Protein AF-A0A4Q3HCG1-F1 (afdb_monomer_lite)

Foldseek 3Di:
DDPPPPVVVVVVVVPDDFDDDPDWDAADGRVDHDPDDDDQDPPDDDDDDPPDDDTDNDDVPRPDDPPPVRHRDDDDDDDDDDD

Structure (mmCIF, N/CA/C/O backbone):
data_AF-A0A4Q3HCG1-F1
#
_entry.id   AF-A0A4Q3HCG1-F1
#
loop_
_atom_site.group_PDB
_atom_site.id
_atom_site.type_symbol
_atom_site.label_atom_id
_atom_site.label_alt_id
_atom_site.label_comp_id
_atom_site.label_asym_id
_atom_site.label_entity_id
_atom_site.label_seq_id
_atom_site.pdbx_PDB_ins_code
_atom_site.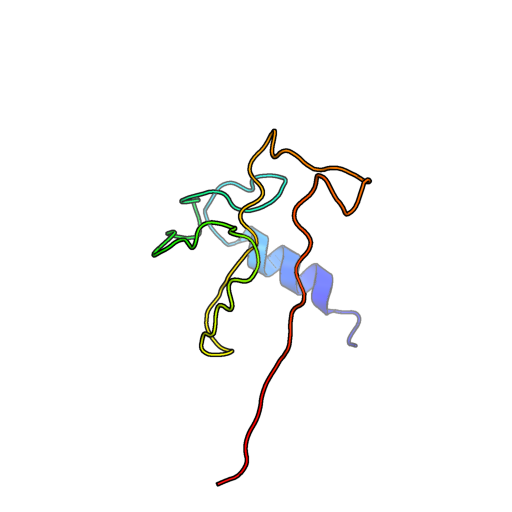Cartn_x
_atom_site.Cartn_y
_atom_site.Cartn_z
_atom_site.occupancy
_atom_site.B_iso_or_equiv
_atom_site.auth_seq_id
_atom_site.auth_comp_id
_atom_site.auth_asym_id
_atom_site.auth_atom_id
_atom_site.pdbx_PDB_model_num
ATOM 1 N N . MET A 1 1 ? 12.221 -21.356 -9.529 1.00 41.00 1 MET A N 1
ATOM 2 C CA . MET A 1 1 ? 12.772 -19.989 -9.405 1.00 41.00 1 MET A CA 1
ATOM 3 C C . MET A 1 1 ? 14.069 -19.958 -10.213 1.00 41.00 1 MET A C 1
ATOM 5 O O . MET A 1 1 ? 14.998 -20.659 -9.843 1.00 41.00 1 MET A O 1
ATOM 9 N N . ARG A 1 2 ? 14.098 -19.331 -11.400 1.00 49.72 2 ARG A N 1
ATOM 10 C CA . ARG A 1 2 ? 15.296 -19.332 -12.270 1.00 49.72 2 ARG A CA 1
ATOM 11 C C . ARG A 1 2 ? 16.303 -18.293 -11.763 1.00 49.72 2 ARG A C 1
ATOM 13 O O . ARG A 1 2 ? 15.933 -17.136 -11.597 1.00 49.72 2 ARG A O 1
ATOM 20 N N . LEU A 1 3 ? 17.563 -18.696 -11.586 1.00 48.38 3 LEU A N 1
ATOM 21 C CA . LEU A 1 3 ? 18.679 -17.846 -11.136 1.00 48.38 3 LEU A CA 1
ATOM 22 C C . LEU A 1 3 ? 19.098 -16.719 -12.120 1.00 48.38 3 LEU A C 1
ATOM 24 O O . LEU A 1 3 ? 20.040 -15.997 -11.828 1.00 48.38 3 LEU A O 1
ATOM 28 N N . GLY A 1 4 ? 18.403 -16.508 -13.245 1.00 56.34 4 GLY A N 1
ATOM 29 C CA . GLY A 1 4 ? 18.662 -15.387 -14.175 1.00 56.34 4 GLY A CA 1
ATOM 30 C C . GLY A 1 4 ? 17.874 -14.100 -13.884 1.00 56.34 4 GLY A C 1
ATOM 31 O O . GLY A 1 4 ? 18.191 -13.044 -14.418 1.00 56.34 4 GLY A O 1
ATOM 32 N N . CYS A 1 5 ? 16.873 -14.169 -13.003 1.00 71.19 5 CYS A N 1
ATOM 33 C CA . CYS A 1 5 ? 15.853 -13.126 -12.860 1.00 71.19 5 CYS A CA 1
ATOM 34 C C . CYS A 1 5 ? 16.402 -11.771 -12.371 1.00 71.19 5 CYS A C 1
ATOM 36 O O . CYS A 1 5 ? 15.952 -10.729 -12.830 1.00 71.19 5 CYS A O 1
ATOM 38 N N . ALA A 1 6 ? 17.383 -11.768 -11.461 1.00 79.62 6 ALA A N 1
ATOM 39 C CA . ALA A 1 6 ? 17.862 -10.531 -10.840 1.00 79.62 6 ALA A CA 1
ATOM 40 C C . ALA A 1 6 ? 18.703 -9.670 -11.796 1.00 79.62 6 ALA A C 1
ATOM 42 O O . ALA A 1 6 ? 18.460 -8.476 -11.900 1.00 79.62 6 ALA A O 1
ATOM 43 N N . ALA A 1 7 ? 19.652 -10.266 -12.527 1.00 86.19 7 ALA A N 1
ATOM 44 C CA . ALA A 1 7 ? 20.495 -9.526 -13.470 1.00 86.19 7 ALA A CA 1
ATOM 45 C C . ALA A 1 7 ? 19.691 -9.021 -14.680 1.00 86.19 7 ALA A C 1
ATOM 47 O O . ALA A 1 7 ? 19.884 -7.893 -15.127 1.00 86.19 7 ALA A O 1
ATOM 48 N N . GLU A 1 8 ? 18.754 -9.834 -15.175 1.00 88.75 8 GLU A N 1
ATOM 49 C CA . GLU A 1 8 ? 17.824 -9.440 -16.237 1.00 88.75 8 GLU A CA 1
ATOM 50 C C . GLU A 1 8 ? 16.897 -8.311 -15.779 1.00 88.75 8 GLU A C 1
ATOM 52 O O . GLU A 1 8 ? 16.720 -7.336 -16.509 1.00 88.75 8 GLU A O 1
ATOM 57 N N . TYR A 1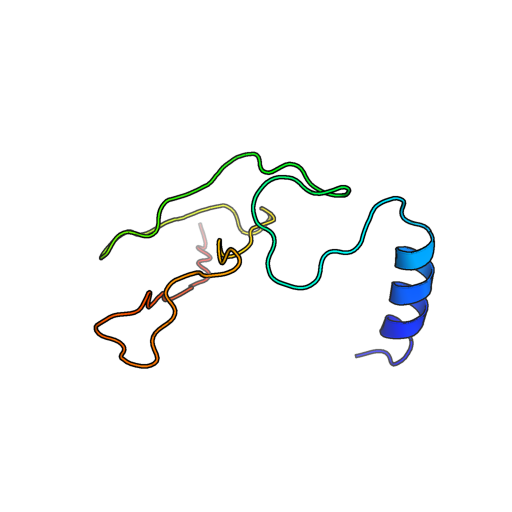 9 ? 16.359 -8.403 -14.557 1.00 83.62 9 TYR A N 1
ATOM 58 C CA . TYR A 1 9 ? 15.585 -7.329 -13.940 1.00 83.62 9 TYR A CA 1
ATOM 59 C C . TYR A 1 9 ? 16.418 -6.054 -13.819 1.00 83.62 9 TYR A C 1
ATOM 61 O O . TYR A 1 9 ? 15.988 -5.017 -14.304 1.00 83.62 9 TYR A O 1
ATOM 69 N N . SER A 1 10 ? 17.631 -6.118 -13.264 1.00 85.38 10 SER A N 1
ATOM 70 C CA . SER A 1 10 ? 18.506 -4.949 -13.129 1.00 85.38 10 SER A CA 1
ATOM 71 C C . SER A 1 10 ? 18.843 -4.313 -14.479 1.00 85.38 10 SER A C 1
ATOM 73 O O . SER A 1 10 ? 18.784 -3.096 -14.602 1.00 85.38 10 SER A O 1
ATOM 75 N N . ALA A 1 11 ? 19.137 -5.108 -15.512 1.00 90.00 11 ALA A N 1
ATOM 76 C CA . ALA A 1 11 ? 19.388 -4.591 -16.857 1.00 90.00 11 ALA A CA 1
ATOM 77 C C . ALA A 1 11 ? 18.129 -3.991 -17.502 1.00 90.00 11 ALA A C 1
ATOM 79 O O . ALA A 1 11 ? 18.225 -3.025 -18.254 1.00 90.00 11 ALA A O 1
ATOM 80 N N . ALA A 1 12 ? 16.946 -4.553 -17.233 1.00 88.25 12 ALA A N 1
ATOM 81 C CA . ALA A 1 12 ? 15.679 -3.967 -17.657 1.00 88.25 12 ALA A CA 1
ATOM 82 C C . ALA A 1 12 ? 15.405 -2.639 -16.943 1.00 88.25 12 ALA A C 1
ATOM 84 O O . ALA A 1 12 ? 15.141 -1.654 -17.623 1.00 88.25 12 ALA A O 1
ATOM 85 N N . ARG A 1 13 ? 15.569 -2.597 -15.617 1.00 83.88 13 ARG A N 1
ATOM 86 C CA . ARG A 1 13 ? 15.410 -1.399 -14.785 1.00 83.88 13 ARG A CA 1
ATOM 87 C C . ARG A 1 13 ? 16.377 -0.283 -15.157 1.00 83.88 13 ARG A C 1
ATOM 89 O O . ARG A 1 13 ? 15.954 0.856 -15.251 1.00 83.88 13 ARG A O 1
ATOM 96 N N . ALA A 1 14 ? 17.641 -0.601 -15.438 1.00 87.12 14 ALA A N 1
ATOM 97 C CA . ALA A 1 14 ? 18.652 0.385 -15.830 1.00 87.12 14 ALA A CA 1
ATOM 98 C C . ALA A 1 14 ? 18.343 1.096 -17.162 1.00 87.12 14 ALA A C 1
ATOM 100 O O . ALA A 1 14 ? 18.989 2.087 -17.488 1.00 87.12 14 ALA A O 1
ATOM 101 N N . ARG A 1 15 ? 17.393 0.577 -17.952 1.00 89.25 15 ARG A N 1
ATOM 102 C CA . ARG A 1 15 ? 16.907 1.214 -19.185 1.00 89.25 15 ARG A CA 1
ATOM 103 C C . ARG A 1 15 ? 15.696 2.119 -18.958 1.00 89.25 15 ARG A C 1
ATOM 105 O O . ARG A 1 15 ? 15.275 2.774 -19.904 1.00 89.25 15 ARG A O 1
ATOM 112 N N . GLU A 1 16 ? 15.107 2.112 -17.766 1.00 87.38 16 GLU A N 1
ATOM 113 C CA . GLU A 1 16 ? 13.964 2.960 -17.440 1.00 87.38 16 GLU A CA 1
ATOM 114 C C . GLU A 1 16 ? 14.436 4.345 -16.990 1.00 87.38 16 GLU A C 1
ATOM 116 O O . GLU A 1 16 ? 15.376 4.473 -16.209 1.00 87.38 16 GLU A O 1
ATOM 121 N N . GLU A 1 17 ? 13.773 5.387 -17.485 1.00 84.12 17 GLU A N 1
ATOM 122 C CA . GLU A 1 17 ? 14.015 6.766 -17.065 1.00 84.12 17 GLU A CA 1
ATOM 123 C C . GLU A 1 17 ? 13.237 7.069 -15.779 1.00 84.12 17 GLU A C 1
ATOM 125 O O . GLU A 1 17 ? 12.070 6.692 -15.654 1.00 84.12 17 GLU A O 1
ATOM 130 N N . GLY A 1 18 ? 13.876 7.763 -14.836 1.00 82.62 18 GLY A N 1
ATOM 131 C CA . GLY A 1 18 ? 13.271 8.203 -13.580 1.00 82.62 18 GLY A CA 1
ATOM 132 C C . GLY A 1 18 ? 14.179 7.995 -12.370 1.00 82.62 18 GLY A C 1
ATOM 133 O O . GLY A 1 18 ? 15.098 7.182 -12.390 1.00 82.62 18 GLY A O 1
ATOM 134 N N . GLU A 1 19 ? 13.948 8.779 -11.318 1.00 82.50 19 GLU A N 1
ATOM 135 C CA . GLU A 1 19 ? 14.706 8.674 -10.069 1.00 82.50 19 GLU A CA 1
ATOM 136 C C . GLU A 1 19 ? 14.200 7.530 -9.187 1.00 82.50 19 GLU A C 1
ATOM 138 O O . GLU A 1 19 ? 12.992 7.372 -8.987 1.00 82.50 19 GLU A O 1
ATOM 143 N N . GLU A 1 20 ? 15.135 6.779 -8.604 1.00 78.56 20 GLU A N 1
ATOM 144 C CA . GLU A 1 20 ? 14.838 5.827 -7.540 1.00 78.56 20 GLU A CA 1
ATOM 145 C C . GLU A 1 20 ? 14.747 6.556 -6.201 1.00 78.56 20 GLU A C 1
ATOM 147 O O . GLU A 1 20 ? 15.703 7.182 -5.739 1.00 78.56 20 GLU A O 1
ATOM 152 N N . THR A 1 21 ? 13.601 6.432 -5.538 1.00 78.75 21 THR A N 1
ATOM 153 C CA . THR A 1 21 ? 13.429 6.900 -4.166 1.00 78.75 21 THR A CA 1
ATOM 154 C C . THR A 1 21 ? 13.467 5.712 -3.212 1.00 78.75 21 THR A C 1
ATOM 156 O O . THR A 1 21 ? 12.800 4.696 -3.406 1.00 78.75 21 THR A O 1
ATOM 159 N N . ALA A 1 22 ? 14.286 5.818 -2.165 1.00 82.75 22 ALA A N 1
ATOM 160 C CA . ALA A 1 22 ? 14.321 4.811 -1.116 1.00 82.75 22 ALA A CA 1
ATOM 161 C C . ALA A 1 22 ? 13.066 4.923 -0.236 1.00 82.75 22 ALA A C 1
ATOM 163 O O . ALA A 1 22 ? 12.716 6.011 0.221 1.00 82.75 22 ALA A O 1
ATOM 164 N N . GLY A 1 23 ? 12.434 3.786 0.059 1.00 85.81 23 GLY A N 1
ATOM 165 C CA . GLY A 1 23 ? 11.284 3.703 0.961 1.00 85.81 23 GLY A CA 1
ATOM 166 C C . GLY A 1 23 ? 9.978 3.342 0.256 1.00 85.81 23 GLY A C 1
ATOM 167 O O . GLY A 1 23 ? 9.970 2.787 -0.840 1.00 85.81 23 GLY A O 1
ATOM 168 N N . TYR A 1 24 ? 8.861 3.603 0.932 1.00 88.25 24 TYR A N 1
ATOM 169 C CA . TYR A 1 24 ? 7.529 3.398 0.367 1.00 88.25 24 TYR A CA 1
ATOM 170 C C . TYR A 1 24 ? 7.139 4.569 -0.536 1.00 88.25 24 TYR A C 1
ATOM 172 O O . TYR A 1 24 ? 7.453 5.721 -0.240 1.00 88.25 24 TYR A O 1
ATOM 180 N N . ILE A 1 25 ? 6.394 4.273 -1.604 1.00 88.44 25 ILE A N 1
ATOM 181 C CA . ILE A 1 25 ? 5.799 5.299 -2.469 1.00 88.44 25 ILE A CA 1
ATOM 182 C C . ILE A 1 25 ? 4.838 6.167 -1.644 1.00 88.44 25 ILE A C 1
ATOM 184 O O . ILE A 1 25 ? 3.992 5.648 -0.908 1.00 88.44 25 ILE A O 1
ATOM 188 N N . ALA A 1 26 ? 4.958 7.485 -1.795 1.00 87.44 26 ALA A N 1
ATOM 189 C CA . ALA A 1 26 ? 4.089 8.474 -1.173 1.00 87.44 26 ALA A CA 1
ATOM 190 C C . ALA A 1 26 ? 3.804 9.604 -2.173 1.00 87.44 26 ALA A C 1
ATOM 192 O O . ALA A 1 26 ? 4.636 10.488 -2.357 1.00 87.44 26 ALA A O 1
ATOM 193 N N . GLY A 1 27 ? 2.628 9.574 -2.806 1.00 89.88 27 GLY A N 1
ATOM 194 C CA . GLY A 1 27 ? 2.299 10.477 -3.908 1.00 89.88 27 GLY A CA 1
ATOM 195 C C . GLY A 1 27 ? 2.899 10.028 -5.241 1.00 89.88 27 GLY A C 1
ATOM 196 O O . GLY A 1 27 ? 3.200 8.847 -5.433 1.00 89.88 27 GLY A O 1
ATOM 197 N N . ASP A 1 28 ? 3.034 10.984 -6.154 1.00 92.38 28 ASP A N 1
ATOM 198 C CA . ASP A 1 28 ? 3.593 10.758 -7.485 1.00 92.38 28 ASP A CA 1
ATOM 199 C C . ASP A 1 28 ? 5.104 10.513 -7.420 1.00 92.38 28 ASP A C 1
ATOM 201 O O . ASP A 1 28 ? 5.813 11.037 -6.557 1.00 92.38 28 ASP A O 1
ATOM 205 N N . THR A 1 29 ? 5.609 9.728 -8.365 1.00 90.06 29 THR A N 1
ATOM 206 C CA . THR A 1 29 ? 7.040 9.525 -8.593 1.00 90.06 29 THR A CA 1
ATOM 207 C C . THR A 1 29 ? 7.374 9.771 -10.059 1.00 90.06 29 THR A C 1
ATOM 209 O O . THR A 1 29 ? 6.498 9.960 -10.899 1.00 90.06 29 THR A O 1
ATOM 212 N N . SER A 1 30 ? 8.662 9.716 -10.388 1.00 90.19 30 SER A N 1
ATOM 213 C CA . SER A 1 30 ? 9.152 9.724 -11.770 1.00 90.19 30 SER A CA 1
ATOM 214 C C . SER A 1 30 ? 8.546 8.614 -12.644 1.00 90.19 30 SER A C 1
ATOM 216 O O . SER A 1 30 ? 8.456 8.772 -13.858 1.00 90.19 30 SER A O 1
ATOM 218 N N . HIS A 1 31 ? 8.127 7.502 -12.033 1.00 89.00 31 HIS A N 1
ATOM 219 C CA . HIS A 1 31 ? 7.642 6.314 -12.734 1.00 89.00 31 HIS A CA 1
ATOM 220 C C . HIS A 1 31 ? 6.124 6.107 -12.632 1.00 89.00 31 HIS A C 1
ATOM 222 O O . HIS A 1 31 ? 5.557 5.389 -13.456 1.00 89.00 31 HIS A O 1
ATOM 228 N N . PHE A 1 32 ? 5.459 6.672 -11.620 1.00 90.56 32 PHE A N 1
ATOM 229 C CA . PHE A 1 32 ? 4.056 6.380 -11.319 1.00 90.56 32 PHE A CA 1
ATOM 230 C C . PHE A 1 32 ? 3.282 7.627 -10.885 1.00 90.56 32 PHE A C 1
ATOM 232 O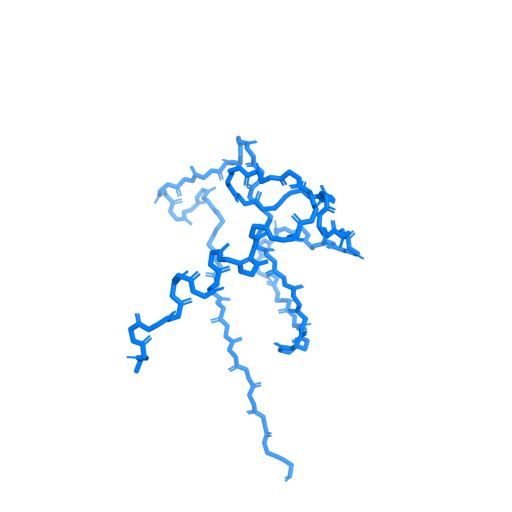 O . PHE A 1 32 ? 3.769 8.422 -10.089 1.00 90.56 32 PHE A O 1
ATOM 239 N N . GLU A 1 33 ? 2.035 7.731 -11.341 1.00 93.38 33 GLU A N 1
ATOM 240 C CA . GLU A 1 33 ? 1.049 8.698 -10.847 1.00 93.38 33 GLU A CA 1
ATOM 241 C C . GLU A 1 33 ? 0.164 8.043 -9.776 1.00 93.38 33 GLU A C 1
ATOM 243 O O . GLU A 1 33 ? -0.351 6.930 -9.957 1.00 93.38 33 GLU A O 1
ATOM 248 N N . GLN A 1 34 ? -0.056 8.734 -8.661 1.00 93.81 34 GLN A N 1
ATOM 249 C CA . GLN A 1 34 ? -0.989 8.310 -7.632 1.00 93.81 34 GLN A CA 1
ATOM 250 C C . GLN A 1 34 ? -2.415 8.737 -7.997 1.00 93.81 34 GLN A C 1
ATOM 252 O O . GLN A 1 34 ? -2.893 9.807 -7.630 1.00 93.81 34 GLN A O 1
ATOM 257 N N . ILE A 1 35 ? -3.159 7.824 -8.615 1.00 95.75 35 ILE A N 1
ATOM 258 C CA . ILE A 1 35 ? -4.546 8.075 -9.047 1.00 95.75 35 ILE A CA 1
ATOM 259 C C . ILE A 1 35 ? -5.593 8.040 -7.914 1.00 95.75 35 ILE A C 1
ATOM 261 O O . ILE A 1 35 ? -6.781 8.257 -8.151 1.00 95.75 35 ILE A O 1
ATOM 265 N N . GLY A 1 36 ? -5.192 7.709 -6.685 1.00 94.12 36 GLY A N 1
ATOM 266 C CA . GLY A 1 36 ? -6.093 7.672 -5.535 1.00 94.12 36 GLY A CA 1
ATOM 267 C C . GLY A 1 36 ? -5.423 7.201 -4.249 1.00 94.12 36 GLY A C 1
ATOM 268 O O . GLY A 1 36 ? -4.410 6.505 -4.275 1.00 94.12 36 GLY A O 1
ATOM 269 N N . ALA A 1 37 ? -6.020 7.569 -3.115 1.00 94.25 37 ALA A N 1
ATOM 270 C CA . ALA A 1 37 ? -5.584 7.168 -1.783 1.00 94.25 37 ALA A CA 1
ATOM 271 C C . ALA A 1 37 ? -6.796 6.921 -0.876 1.00 94.25 37 ALA A C 1
ATOM 273 O O . ALA A 1 37 ? -7.842 7.556 -1.025 1.00 94.25 37 ALA A O 1
ATOM 274 N N . VAL A 1 38 ? -6.650 5.997 0.074 1.00 93.25 38 VAL A N 1
ATOM 275 C CA . VAL A 1 38 ? -7.668 5.718 1.091 1.00 93.25 38 VAL A CA 1
ATOM 276 C C . VAL A 1 38 ? -7.046 5.911 2.462 1.00 93.25 38 VAL A C 1
ATOM 278 O O . VAL A 1 38 ? -6.099 5.216 2.825 1.00 93.25 38 VAL A O 1
ATOM 281 N N . GLU A 1 39 ? -7.602 6.842 3.232 1.00 90.75 39 GLU A N 1
ATOM 282 C CA . GLU A 1 39 ? -7.159 7.099 4.599 1.00 90.75 39 GLU A CA 1
ATOM 283 C C . GLU A 1 39 ? -7.327 5.853 5.483 1.00 90.75 39 GLU A C 1
ATOM 285 O O . GLU A 1 39 ? -8.362 5.168 5.448 1.00 90.75 39 GLU A O 1
ATOM 290 N N . ALA A 1 40 ? -6.309 5.591 6.304 1.00 88.94 40 ALA A N 1
ATOM 291 C CA . ALA A 1 40 ? -6.316 4.525 7.291 1.00 88.94 40 ALA A CA 1
ATOM 292 C C . ALA A 1 40 ? -7.217 4.887 8.478 1.00 88.94 40 ALA A C 1
ATOM 294 O O . ALA A 1 40 ? -6.863 5.714 9.311 1.00 88.94 40 ALA A O 1
ATOM 295 N N . VAL A 1 41 ? -8.368 4.223 8.572 1.00 90.50 41 VAL A N 1
ATOM 296 C CA . VAL A 1 41 ? -9.342 4.410 9.654 1.00 90.50 41 VAL A CA 1
ATOM 297 C C . VAL A 1 41 ? -9.665 3.056 10.276 1.00 90.50 41 VAL A C 1
ATOM 299 O O . VAL A 1 41 ? -9.755 2.046 9.573 1.00 90.50 41 VAL A O 1
ATOM 302 N N . TYR A 1 42 ? -9.838 3.030 11.599 1.00 90.56 42 TYR A N 1
ATOM 303 C CA . TYR A 1 42 ? -10.201 1.819 12.332 1.00 90.56 42 TYR A CA 1
ATOM 304 C C . TYR A 1 42 ? -11.490 1.190 11.781 1.00 90.56 42 TYR A C 1
ATOM 306 O O . TYR A 1 42 ? -12.450 1.891 11.462 1.00 90.56 42 TYR A O 1
ATOM 314 N N . ASN A 1 43 ? -11.511 -0.144 11.700 1.00 92.81 43 ASN A N 1
ATOM 315 C CA . ASN A 1 43 ? -12.667 -0.934 11.266 1.00 92.81 43 ASN A CA 1
ATOM 316 C C . ASN A 1 43 ? -13.178 -0.610 9.842 1.00 92.81 43 AS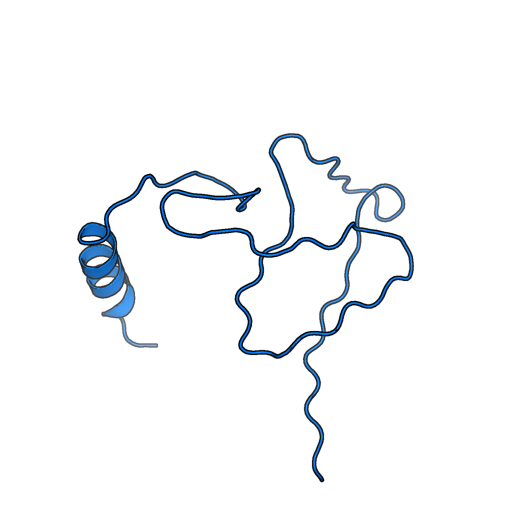N A C 1
ATOM 318 O O . ASN A 1 43 ? -14.359 -0.781 9.540 1.00 92.81 43 ASN A O 1
ATOM 322 N N . ARG A 1 44 ? -12.293 -0.140 8.952 1.00 94.81 44 ARG A N 1
ATOM 323 C CA . ARG A 1 44 ? -12.588 0.077 7.528 1.00 94.81 44 ARG A CA 1
ATOM 324 C C . ARG A 1 44 ? -12.103 -1.103 6.685 1.00 94.81 44 ARG A C 1
ATOM 326 O O . ARG A 1 44 ? -10.940 -1.487 6.766 1.00 94.81 44 ARG A O 1
ATOM 333 N N . LEU A 1 45 ? -12.977 -1.614 5.816 1.00 95.50 45 LEU A N 1
ATOM 334 C CA . LEU A 1 45 ? -12.628 -2.577 4.770 1.00 95.50 45 LEU A CA 1
ATOM 335 C C . LEU A 1 45 ? -12.480 -1.860 3.424 1.00 95.50 45 LEU A C 1
ATOM 337 O O . LEU A 1 4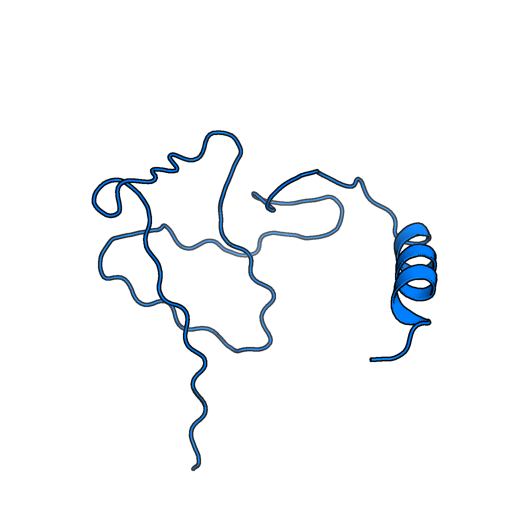5 ? -13.367 -1.110 3.018 1.00 95.50 45 LEU A O 1
ATOM 341 N N . VAL A 1 46 ? -11.379 -2.123 2.721 1.00 95.12 46 VAL A N 1
ATOM 342 C CA . VAL A 1 46 ? -11.131 -1.633 1.359 1.00 95.12 46 VAL A CA 1
ATOM 343 C C . VAL A 1 46 ? -11.042 -2.837 0.428 1.00 95.12 46 VAL A C 1
ATOM 345 O O . VAL A 1 46 ? -10.250 -3.745 0.668 1.00 95.12 46 VAL A O 1
ATOM 348 N N . ILE A 1 47 ? -11.857 -2.851 -0.629 1.00 95.56 47 ILE A N 1
ATOM 349 C CA . ILE A 1 47 ? -11.893 -3.927 -1.626 1.00 95.56 47 ILE A CA 1
ATOM 350 C C . ILE A 1 47 ? -11.601 -3.329 -2.996 1.00 95.56 47 ILE A C 1
ATOM 352 O O . ILE A 1 47 ? -12.230 -2.357 -3.407 1.00 95.56 47 ILE A O 1
ATOM 356 N N . TYR A 1 48 ? -10.666 -3.932 -3.720 1.00 94.19 48 TYR A N 1
ATOM 357 C CA . TYR A 1 48 ? -10.294 -3.524 -5.068 1.00 94.19 48 TYR A CA 1
ATOM 358 C C . TYR A 1 48 ? -9.918 -4.748 -5.912 1.00 94.19 48 TYR A C 1
ATOM 360 O O . TYR A 1 48 ? -9.732 -5.856 -5.407 1.00 94.19 48 TYR A O 1
ATOM 368 N N . ARG A 1 49 ? -9.853 -4.570 -7.236 1.00 93.94 49 ARG A N 1
ATOM 369 C CA . ARG A 1 49 ? -9.517 -5.659 -8.167 1.00 93.94 49 ARG A CA 1
ATOM 370 C C . ARG A 1 49 ? -8.054 -6.068 -7.991 1.00 93.94 49 ARG A C 1
ATOM 372 O O . ARG A 1 49 ? -7.189 -5.202 -7.982 1.00 93.94 49 ARG A O 1
ATOM 379 N N . SER A 1 50 ? -7.765 -7.369 -7.997 1.00 93.06 50 SER A N 1
ATOM 380 C CA . SER A 1 50 ? -6.412 -7.926 -7.777 1.00 93.06 50 SER A CA 1
ATOM 381 C C . SER A 1 50 ? -5.332 -7.469 -8.767 1.00 93.06 50 SER A C 1
ATOM 383 O O . SER A 1 50 ? -4.152 -7.692 -8.528 1.00 93.06 50 SER A O 1
ATOM 385 N N . ARG A 1 51 ? -5.723 -6.839 -9.879 1.00 93.62 51 ARG A N 1
ATOM 386 C CA . ARG A 1 51 ? -4.825 -6.315 -10.918 1.00 93.62 51 ARG A CA 1
ATOM 387 C C . ARG A 1 51 ? -4.508 -4.820 -10.787 1.00 93.62 51 ARG A C 1
ATOM 389 O O . ARG A 1 51 ? -3.956 -4.247 -11.717 1.00 93.62 51 ARG A O 1
ATOM 396 N N . LEU A 1 52 ? -4.936 -4.172 -9.705 1.00 93.44 52 LEU A N 1
ATOM 397 C CA . LEU A 1 52 ? -4.585 -2.780 -9.428 1.00 93.44 52 LEU A CA 1
ATOM 398 C C . LEU A 1 52 ? -3.266 -2.733 -8.660 1.00 93.44 52 LEU A C 1
ATOM 400 O O . LEU A 1 52 ? -3.151 -3.327 -7.584 1.00 93.44 52 LEU A O 1
ATOM 404 N N . LEU A 1 53 ? -2.290 -2.013 -9.216 1.00 93.00 53 LEU A N 1
ATOM 405 C CA . LEU A 1 53 ? -1.081 -1.659 -8.486 1.00 93.00 53 LEU A CA 1
ATOM 406 C C . LEU A 1 53 ? -1.483 -0.799 -7.285 1.00 93.00 53 LEU A C 1
ATOM 408 O O . LEU A 1 53 ? -2.254 0.148 -7.420 1.00 93.00 53 LEU A O 1
ATOM 412 N N . HIS A 1 54 ? -0.998 -1.168 -6.109 1.00 92.25 54 HIS A N 1
ATOM 413 C CA . HIS A 1 54 ? -1.271 -0.467 -4.867 1.00 92.25 54 HIS A CA 1
ATOM 414 C C . HIS A 1 54 ? -0.059 -0.604 -3.952 1.00 92.25 54 HIS A C 1
ATOM 416 O O . HIS A 1 54 ? 0.685 -1.582 -4.018 1.00 92.25 54 HIS A O 1
ATOM 422 N N . SER A 1 55 ? 0.121 0.382 -3.086 1.00 90.50 55 SER A N 1
ATOM 423 C CA . SER A 1 55 ? 1.142 0.379 -2.047 1.00 90.50 55 SER A CA 1
ATOM 424 C C . SER A 1 55 ? 0.517 0.861 -0.746 1.00 90.50 55 SER A C 1
ATOM 426 O O . SER A 1 55 ? -0.472 1.597 -0.750 1.00 90.50 55 SER A O 1
ATOM 428 N N . GLY A 1 56 ? 1.098 0.455 0.381 1.00 89.50 56 GLY A N 1
ATOM 429 C CA . GLY A 1 56 ? 0.792 1.093 1.652 1.00 89.50 56 GLY A CA 1
ATOM 430 C C . GLY A 1 56 ? 1.270 2.544 1.633 1.00 89.50 56 GLY A C 1
ATOM 431 O O . GLY A 1 56 ? 2.411 2.811 1.262 1.00 89.50 56 GLY A O 1
ATOM 432 N N . GLN A 1 57 ? 0.420 3.469 2.076 1.00 88.88 57 GLN A N 1
ATOM 433 C CA . GLN A 1 57 ? 0.816 4.855 2.312 1.00 88.88 57 GLN A CA 1
ATOM 434 C C . GLN A 1 57 ? 1.582 4.917 3.643 1.00 88.88 57 GLN A C 1
ATOM 436 O O . GLN A 1 57 ? 0.989 4.881 4.729 1.00 88.88 57 GLN A O 1
ATOM 441 N N . ILE A 1 58 ? 2.912 4.895 3.551 1.00 89.06 58 ILE A N 1
ATOM 442 C CA . ILE A 1 58 ? 3.848 4.965 4.684 1.00 89.06 58 ILE A CA 1
ATOM 443 C C . ILE A 1 58 ? 4.873 6.063 4.361 1.00 89.06 58 ILE A C 1
ATOM 445 O O . ILE A 1 58 ? 5.984 5.763 3.927 1.00 89.06 58 ILE A O 1
ATOM 449 N N . PRO A 1 59 ? 4.488 7.346 4.482 1.00 86.00 59 PRO A N 1
ATOM 450 C CA . PRO A 1 59 ? 5.408 8.445 4.222 1.00 86.00 59 PRO A CA 1
ATOM 451 C C . PRO A 1 59 ? 6.546 8.471 5.257 1.00 86.00 59 PRO A C 1
ATOM 453 O O . PRO A 1 59 ? 6.398 7.925 6.358 1.00 86.00 59 PRO A O 1
ATOM 456 N N . PRO A 1 60 ? 7.667 9.144 4.950 1.00 84.56 60 PRO A N 1
ATOM 457 C CA . PRO A 1 60 ? 8.682 9.457 5.949 1.00 84.56 60 PRO A CA 1
ATOM 458 C C . PRO A 1 60 ? 8.050 10.124 7.178 1.00 84.56 60 PRO A C 1
ATOM 460 O O . PRO A 1 60 ? 7.268 11.063 7.047 1.00 84.56 60 PRO A O 1
ATOM 463 N N . GLY A 1 61 ? 8.366 9.623 8.373 1.00 84.81 61 GLY A N 1
ATOM 464 C CA . GLY A 1 61 ? 7.791 10.131 9.623 1.00 84.81 61 GLY A CA 1
ATOM 465 C C . GLY A 1 61 ? 6.374 9.637 9.938 1.00 84.81 61 GLY A C 1
ATOM 466 O O . GLY A 1 61 ? 5.748 10.170 10.849 1.00 84.81 61 GLY A O 1
ATOM 467 N N . ALA A 1 62 ? 5.863 8.629 9.221 1.00 85.50 62 ALA A N 1
ATOM 468 C CA . ALA A 1 62 ? 4.645 7.932 9.624 1.00 85.50 62 ALA A CA 1
ATOM 469 C C . ALA A 1 62 ? 4.751 7.429 11.076 1.00 85.50 62 ALA A C 1
ATOM 471 O O . ALA A 1 62 ? 5.775 6.868 11.471 1.00 85.50 62 ALA A O 1
ATOM 472 N N . ASP A 1 63 ? 3.673 7.603 11.844 1.00 82.44 63 ASP A N 1
ATOM 473 C CA . ASP A 1 63 ? 3.576 7.137 13.228 1.00 82.44 63 ASP A CA 1
ATOM 474 C C . ASP A 1 63 ? 3.441 5.607 13.255 1.00 82.44 63 ASP A C 1
ATOM 476 O O . ASP A 1 63 ? 2.355 5.030 13.140 1.00 82.44 63 ASP A O 1
ATOM 480 N N . LEU A 1 64 ? 4.593 4.940 13.294 1.00 86.62 64 LEU A N 1
ATOM 481 C CA . LEU A 1 64 ? 4.702 3.496 13.411 1.00 86.62 64 LEU A CA 1
ATOM 482 C C . LEU A 1 64 ? 5.017 3.154 14.865 1.00 86.62 64 LEU A C 1
ATOM 484 O O . LEU A 1 64 ? 6.018 3.597 15.422 1.00 86.62 64 LEU A O 1
ATOM 488 N N . SER A 1 65 ? 4.164 2.328 15.464 1.00 88.81 65 SER A N 1
ATOM 489 C CA . SER A 1 65 ? 4.320 1.866 16.839 1.00 88.81 65 SER A CA 1
ATOM 490 C C . SER A 1 65 ? 4.372 0.347 16.886 1.00 88.81 65 SER A C 1
ATOM 492 O O . SER A 1 65 ? 3.591 -0.326 16.214 1.00 88.81 65 SER A O 1
ATOM 494 N N . GLU A 1 66 ? 5.261 -0.187 17.722 1.00 88.69 66 GLU A N 1
ATOM 495 C CA . GLU A 1 66 ? 5.272 -1.610 18.073 1.00 88.69 66 GLU A CA 1
ATOM 496 C C . GLU A 1 66 ? 4.103 -1.987 19.000 1.00 88.69 66 GLU A C 1
ATOM 498 O O . GLU A 1 66 ? 3.755 -3.162 19.108 1.00 88.69 66 GLU A O 1
ATOM 503 N N . ASP A 1 67 ? 3.461 -1.006 19.653 1.00 90.56 67 ASP A N 1
ATOM 504 C CA . ASP A 1 67 ? 2.238 -1.238 20.423 1.00 90.56 67 ASP A CA 1
ATOM 505 C C . ASP A 1 67 ? 1.052 -1.403 19.455 1.00 90.56 67 ASP A C 1
ATOM 507 O O . ASP A 1 67 ? 0.644 -0.431 18.801 1.00 90.56 67 ASP A O 1
ATOM 511 N N . PRO A 1 68 ? 0.429 -2.594 19.385 1.00 83.88 68 PRO A N 1
ATOM 512 C CA . PRO A 1 68 ? -0.674 -2.851 18.463 1.00 83.88 68 PRO A CA 1
ATOM 513 C C . PRO A 1 68 ? -1.916 -1.995 18.752 1.00 83.88 68 PRO A C 1
ATOM 515 O O . PRO A 1 68 ? -2.834 -1.968 17.937 1.00 83.88 68 PRO A O 1
ATOM 518 N N . ARG A 1 69 ? -1.971 -1.304 19.902 1.00 84.94 69 ARG A N 1
ATOM 519 C CA . ARG A 1 69 ? -3.056 -0.379 20.260 1.00 84.94 69 ARG A CA 1
ATOM 520 C C . ARG A 1 69 ? -2.836 1.052 19.768 1.00 84.94 69 ARG A C 1
ATOM 522 O O . ARG A 1 69 ? -3.779 1.837 19.817 1.00 84.94 69 ARG A O 1
ATOM 529 N N . LYS A 1 70 ? -1.615 1.407 19.359 1.00 85.31 70 LYS A N 1
ATOM 530 C CA . LYS A 1 70 ? -1.230 2.779 18.977 1.00 85.31 70 LYS A CA 1
ATOM 531 C C . LYS A 1 70 ? -0.870 2.909 17.500 1.00 85.31 70 LYS A C 1
ATOM 533 O O . LYS A 1 70 ? -0.970 3.998 16.955 1.00 85.31 70 LYS A O 1
ATOM 538 N N . GLY A 1 71 ? -0.467 1.813 16.856 1.00 84.75 71 GLY A N 1
ATOM 539 C CA . GLY A 1 71 ? -0.142 1.789 15.432 1.00 84.75 71 GLY A CA 1
ATOM 540 C C . GLY A 1 71 ? -1.323 1.455 14.516 1.00 84.75 71 GLY A C 1
ATOM 541 O O . GLY A 1 71 ? -2.455 1.215 14.940 1.00 84.75 71 GLY A O 1
ATOM 542 N N . ARG A 1 72 ? -1.028 1.370 13.216 1.00 87.81 72 ARG A N 1
ATOM 543 C CA . ARG A 1 72 ? -1.967 0.914 12.186 1.00 87.81 72 ARG A CA 1
ATOM 544 C C . ARG A 1 72 ? -1.816 -0.587 11.943 1.00 87.81 72 ARG A C 1
ATOM 546 O O . ARG A 1 72 ? -0.977 -1.008 11.145 1.00 87.81 72 ARG A O 1
ATOM 553 N N . LEU A 1 73 ? -2.677 -1.390 12.560 1.00 89.12 73 LEU A N 1
ATOM 554 C CA . LEU A 1 73 ? -2.783 -2.813 12.245 1.00 89.12 73 LEU A CA 1
ATOM 555 C C . LEU A 1 73 ? -3.752 -3.030 11.075 1.00 89.12 73 LEU A C 1
ATOM 557 O O . LEU A 1 73 ? -4.882 -2.548 11.095 1.00 89.12 73 LEU A O 1
ATOM 561 N N . THR A 1 74 ? -3.314 -3.764 10.053 1.00 90.06 74 THR A N 1
ATOM 562 C CA . THR A 1 74 ? -4.150 -4.132 8.899 1.00 90.06 74 THR A CA 1
ATOM 563 C C . THR A 1 74 ? -4.077 -5.632 8.660 1.00 90.06 74 THR A C 1
ATOM 565 O O . THR A 1 74 ? -3.038 -6.249 8.889 1.00 90.06 74 THR A O 1
ATOM 568 N N . ALA A 1 75 ? -5.177 -6.214 8.188 1.00 92.00 75 ALA A N 1
ATOM 569 C CA . ALA A 1 75 ? -5.216 -7.576 7.676 1.00 92.00 75 ALA A CA 1
ATOM 570 C C . ALA A 1 75 ? -5.529 -7.519 6.180 1.00 92.00 75 ALA A C 1
ATOM 572 O O . ALA A 1 75 ? -6.447 -6.813 5.766 1.00 92.00 75 ALA A O 1
ATOM 573 N N . ASN A 1 76 ? -4.767 -8.261 5.380 1.00 92.56 76 ASN A N 1
ATOM 574 C CA . ASN A 1 76 ? -4.951 -8.333 3.935 1.00 92.56 76 ASN A CA 1
ATOM 575 C C . ASN A 1 76 ? -5.429 -9.732 3.562 1.00 92.56 76 ASN A C 1
ATOM 577 O O . ASN A 1 76 ? -4.875 -10.726 4.031 1.00 92.56 76 ASN A O 1
ATOM 581 N N . ILE A 1 77 ? -6.451 -9.803 2.713 1.00 93.75 77 ILE A N 1
ATOM 582 C CA . ILE A 1 77 ? -7.017 -11.058 2.223 1.00 93.75 77 ILE A CA 1
ATOM 583 C C . ILE A 1 77 ? -7.190 -10.991 0.708 1.00 93.75 77 ILE A C 1
ATOM 585 O O . ILE A 1 77 ? -7.508 -9.939 0.155 1.00 93.75 77 ILE A O 1
ATOM 589 N N . PHE A 1 78 ? -7.034 -12.133 0.044 1.00 94.75 78 PHE A N 1
ATOM 590 C CA . PHE A 1 78 ? -7.448 -12.308 -1.344 1.00 94.75 78 PHE A CA 1
ATOM 591 C C . PHE A 1 78 ? -8.730 -13.131 -1.376 1.00 94.75 78 PHE A C 1
ATOM 593 O O . PHE A 1 78 ? -8.816 -14.178 -0.737 1.00 94.75 78 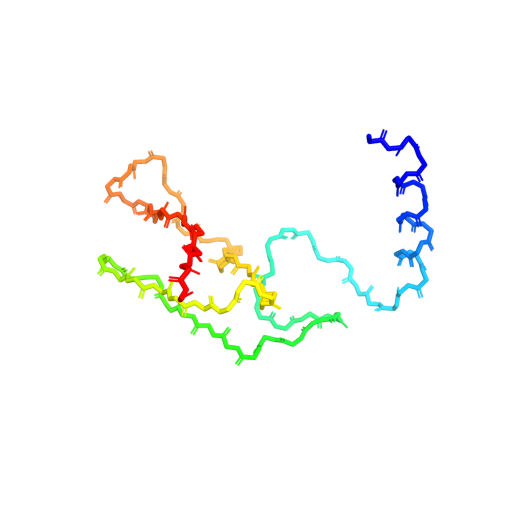PHE A O 1
ATOM 600 N N . VAL A 1 79 ? -9.720 -12.666 -2.135 1.00 93.38 79 VAL A N 1
ATOM 601 C CA . VAL A 1 79 ? -11.004 -13.353 -2.290 1.00 93.38 79 VAL A CA 1
ATOM 602 C C . VAL A 1 79 ? -11.175 -13.758 -3.746 1.00 93.38 79 VAL A C 1
ATOM 604 O O . VAL A 1 79 ? -11.033 -12.943 -4.654 1.00 93.38 79 VAL A O 1
ATOM 607 N N . THR A 1 80 ? -11.489 -15.031 -3.967 1.00 93.50 80 THR A N 1
ATOM 608 C CA . THR A 1 80 ? -11.957 -15.561 -5.251 1.00 93.50 80 THR A CA 1
ATOM 609 C C . THR A 1 80 ? -13.291 -16.246 -5.003 1.00 93.50 80 THR A C 1
ATOM 611 O O . THR A 1 80 ? -13.435 -16.961 -4.014 1.00 93.50 80 THR A O 1
ATOM 614 N N . TYR A 1 81 ? -14.258 -16.043 -5.890 1.00 88.06 81 TYR A N 1
ATOM 615 C CA . TYR A 1 81 ? -15.535 -16.747 -5.859 1.00 88.06 81 TYR A CA 1
ATOM 616 C C . TYR A 1 81 ? -15.706 -17.537 -7.154 1.00 88.06 81 TYR A C 1
ATOM 618 O O . TYR A 1 81 ? -15.146 -17.181 -8.193 1.00 88.06 81 TYR A O 1
ATOM 626 N N . ARG A 1 82 ? -16.451 -18.637 -7.076 1.00 91.06 82 ARG A N 1
ATOM 627 C CA . ARG A 1 82 ? -16.915 -19.380 -8.247 1.00 91.06 82 ARG A CA 1
ATOM 628 C C . ARG A 1 82 ? -18.377 -19.010 -8.456 1.00 91.06 82 ARG A C 1
ATOM 630 O O . ARG A 1 82 ? -19.127 -18.974 -7.482 1.00 91.06 82 ARG A O 1
ATOM 637 N N . VAL A 1 83 ? -18.725 -18.690 -9.693 1.00 69.62 83 VAL A N 1
ATOM 638 C CA . VAL A 1 83 ? -20.108 -18.552 -10.164 1.00 69.62 83 VAL A CA 1
ATOM 639 C C . VAL A 1 83 ? -20.543 -19.847 -10.820 1.00 69.62 83 VAL A C 1
ATOM 641 O O . VAL A 1 83 ? -19.657 -20.521 -11.397 1.00 69.62 83 VAL A O 1
#

Secondary structure (DSSP, 8-state):
--TTHHHHHHHHHTTS-SPPPSSS--S--SS----------TT------TTS-------TT----SSTTTS------------

pLDDT: mean 86.75, std 9.93, range [41.0, 95.75]

Sequence (83 aa):
MRLGCAAEYSAARAREEGEETAGYIAGDTSHFEQIGAVEAVYNRLVIYRSRLLHSGQIPPGADLSEDPRKGRLTANIFVTYRV

Radius of gyration: 17.0 Å; chains: 1; bounding box: 41×31×40 Å